Protein AF-A0A654TB26-F1 (afdb_monomer_lite)

Foldseek 3Di:
DQAQEAEAEDDADDDPVCQVVVCVVSVGHYDYWYFDDVLCRGVQLAKAHAHNQEIEGAQNRTDPVNSVVCCVRRVPYHHADPQLSNQSQSNWDYPNAEIEGALRNVVVCVVCVVVRHHYDHDHAVVVVVVSHDDNVVDDDPDD

pLDDT: mean 93.67, std 8.11, range [55.78, 98.81]

Radius of gyration: 14.26 Å; chains: 1; bounding box: 34×30×36 Å

Secondary structure (DSSP, 8-state):
--SS-EEEEESSSS-TTHHHHHHHHHTS-EEEEEB--GGG-SHHHHEEE-SSS-EEE-GGGB-HHHHHHHHHH-TT-EE--HHHHHTTTTS-EESSSEEEEETT-HHHHHHHHHTT-EEEEE--HHHHTTT--TGGG------

Structure (mmCIF, N/CA/C/O backbone):
data_AF-A0A654TB26-F1
#
_entry.id   AF-A0A654TB26-F1
#
loop_
_atom_site.group_PDB
_atom_site.id
_atom_site.type_symbol
_atom_site.label_atom_id
_atom_site.label_alt_id
_atom_site.label_comp_id
_atom_site.label_asym_id
_atom_site.label_entity_id
_atom_site.label_seq_id
_atom_site.pdbx_PDB_ins_code
_atom_site.Cartn_x
_atom_site.Cartn_y
_atom_site.Ca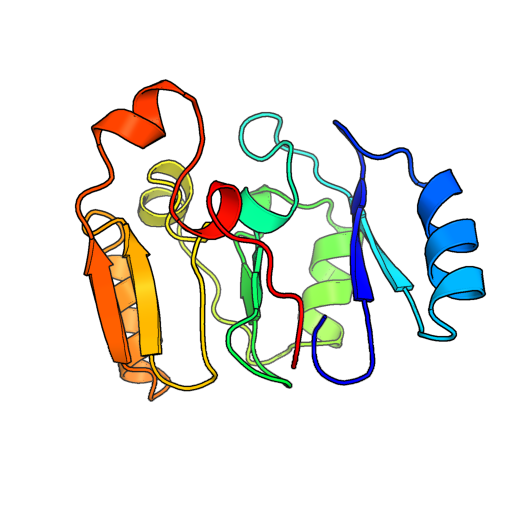rtn_z
_atom_site.occupancy
_atom_site.B_iso_or_equiv
_atom_site.auth_seq_id
_atom_site.auth_comp_id
_atom_site.auth_asym_id
_atom_site.auth_atom_id
_atom_site.pdbx_PDB_model_num
ATOM 1 N N . MET A 1 1 ? -7.027 -7.484 3.474 1.00 86.44 1 MET A N 1
ATOM 2 C CA . MET A 1 1 ? -6.616 -7.842 4.852 1.00 86.44 1 MET A CA 1
ATOM 3 C C . MET A 1 1 ? -5.122 -8.101 4.825 1.00 86.44 1 MET A C 1
ATOM 5 O O . MET A 1 1 ? -4.601 -8.200 3.727 1.00 86.44 1 MET A O 1
ATOM 9 N N . VAL A 1 2 ? -4.439 -8.144 5.967 1.00 89.69 2 VAL A N 1
ATOM 10 C CA . VAL A 1 2 ? -3.018 -8.533 6.045 1.00 89.69 2 VAL A CA 1
ATOM 11 C C . VAL A 1 2 ? -2.873 -9.497 7.213 1.00 89.69 2 VAL A C 1
ATOM 13 O O . VAL A 1 2 ? -2.858 -9.051 8.362 1.00 89.69 2 VAL A O 1
ATOM 16 N N . GLY A 1 3 ? -2.891 -10.804 6.952 1.00 89.62 3 GLY A N 1
ATOM 17 C CA . GLY A 1 3 ? -3.121 -11.797 7.998 1.00 89.62 3 GLY A CA 1
ATOM 18 C C . GLY A 1 3 ? -4.437 -11.513 8.737 1.00 89.62 3 GLY A C 1
ATOM 19 O O . GLY A 1 3 ? -5.458 -11.191 8.132 1.00 89.62 3 GLY A O 1
ATOM 20 N N . GLU A 1 4 ? -4.412 -11.532 10.069 1.00 91.56 4 GLU A N 1
ATOM 21 C CA . GLU A 1 4 ? -5.606 -11.386 10.921 1.00 91.56 4 GLU A CA 1
ATOM 22 C C . GLU A 1 4 ? -6.000 -9.924 11.226 1.00 91.56 4 GLU A C 1
ATOM 24 O O . GLU A 1 4 ? -6.506 -9.615 12.305 1.00 91.56 4 GLU A O 1
ATOM 29 N N . ARG A 1 5 ? -5.746 -8.977 10.311 1.00 94.81 5 ARG A N 1
ATOM 30 C CA . ARG A 1 5 ? -6.144 -7.565 10.490 1.00 94.81 5 ARG A CA 1
ATOM 31 C C . ARG A 1 5 ? -6.610 -6.894 9.206 1.00 94.81 5 ARG A C 1
ATOM 33 O O . ARG A 1 5 ? -6.217 -7.251 8.092 1.00 94.81 5 ARG A O 1
ATOM 40 N N . VAL A 1 6 ? -7.415 -5.851 9.372 1.00 96.69 6 VAL A N 1
ATOM 41 C CA . VAL A 1 6 ? -7.908 -5.009 8.279 1.00 96.69 6 VAL A CA 1
ATOM 42 C C . VAL A 1 6 ? -7.169 -3.675 8.301 1.00 96.69 6 VAL A C 1
ATOM 44 O O . VAL A 1 6 ? -7.172 -2.982 9.313 1.00 96.69 6 VAL A O 1
ATOM 47 N N . LEU A 1 7 ? -6.566 -3.292 7.177 1.00 97.88 7 LEU A N 1
ATOM 48 C CA . LEU A 1 7 ? -6.095 -1.925 6.953 1.00 97.88 7 LEU A CA 1
ATOM 49 C C . LEU A 1 7 ? -7.224 -1.143 6.273 1.00 97.88 7 LEU A C 1
ATOM 51 O O . LEU A 1 7 ? -7.731 -1.586 5.243 1.00 97.88 7 LEU A O 1
ATOM 55 N N . ALA A 1 8 ? -7.636 -0.016 6.849 1.00 98.00 8 ALA A N 1
ATOM 56 C CA . ALA A 1 8 ? -8.784 0.756 6.384 1.00 98.00 8 ALA A CA 1
ATOM 57 C C . ALA A 1 8 ? -8.412 2.229 6.183 1.00 98.00 8 ALA A C 1
ATOM 59 O O . ALA A 1 8 ? -8.026 2.920 7.127 1.00 98.00 8 ALA A O 1
ATOM 60 N N . GLY A 1 9 ? -8.520 2.707 4.941 1.00 98.12 9 GLY A N 1
ATOM 61 C CA . GLY A 1 9 ? -8.216 4.090 4.581 1.00 98.12 9 GLY A CA 1
ATOM 62 C C . GLY A 1 9 ? -9.407 5.020 4.798 1.00 98.12 9 GLY A C 1
ATOM 63 O O . GLY A 1 9 ? -10.526 4.665 4.434 1.00 98.12 9 GLY A O 1
ATOM 64 N N . TYR A 1 10 ? -9.162 6.221 5.320 1.00 98.44 10 TYR A N 1
ATOM 65 C CA . TYR A 1 10 ? -10.156 7.295 5.447 1.00 98.44 10 TYR A CA 1
ATOM 66 C C . TYR A 1 10 ? -9.573 8.651 5.019 1.00 98.44 10 TYR A C 1
ATOM 68 O O . TYR A 1 10 ? -8.376 8.763 4.768 1.00 98.44 10 TYR A O 1
ATOM 76 N N . GLY A 1 11 ? -10.425 9.677 4.912 1.00 97.44 11 GLY A N 1
ATOM 77 C CA . GLY A 1 11 ? -10.026 11.067 4.625 1.00 97.44 11 GLY A CA 1
ATOM 78 C C . GLY A 1 11 ? -10.721 11.659 3.397 1.00 97.44 11 GLY A C 1
ATOM 79 O O . GLY A 1 11 ? -11.158 12.806 3.429 1.00 97.44 11 GLY A O 1
ATOM 80 N N . PHE A 1 12 ? -10.916 10.851 2.348 1.00 96.69 12 PHE A N 1
ATOM 81 C CA . PHE A 1 12 ? -11.556 11.300 1.101 1.00 96.69 12 PHE A CA 1
ATOM 82 C C . PHE A 1 12 ? -12.885 10.611 0.787 1.00 96.69 12 PHE A C 1
ATOM 84 O O . PHE A 1 12 ? -13.835 11.275 0.379 1.00 96.69 12 PHE A O 1
ATOM 91 N N . ARG A 1 13 ? -12.950 9.279 0.915 1.00 96.25 13 ARG A N 1
ATOM 92 C CA . ARG A 1 13 ? -14.103 8.477 0.462 1.00 96.25 13 ARG A CA 1
ATOM 93 C C . ARG A 1 13 ? -14.823 7.797 1.616 1.00 96.25 13 ARG A C 1
ATOM 95 O O . ARG A 1 13 ? -16.006 8.044 1.821 1.00 96.25 13 ARG A O 1
ATOM 102 N N . THR A 1 14 ? -14.107 6.980 2.379 1.00 96.69 14 THR A N 1
ATOM 103 C CA . THR A 1 14 ? -14.645 6.323 3.574 1.00 96.69 14 THR A CA 1
ATOM 104 C C . THR A 1 14 ? -14.568 7.265 4.773 1.00 96.69 14 THR A C 1
ATOM 106 O O . THR A 1 14 ? -13.533 7.890 5.017 1.00 96.69 14 THR A O 1
ATOM 109 N N . ASP A 1 15 ? -15.664 7.356 5.528 1.00 96.88 15 ASP A N 1
ATOM 110 C CA . ASP A 1 15 ? -15.707 8.040 6.821 1.00 96.88 15 ASP A CA 1
ATOM 111 C C . ASP A 1 15 ? -15.118 7.130 7.907 1.00 96.88 15 ASP A C 1
ATOM 113 O O . ASP A 1 15 ? -15.481 5.956 8.002 1.00 96.88 15 ASP A O 1
ATOM 117 N N . GLN A 1 16 ? -14.243 7.673 8.755 1.00 97.25 16 GLN A N 1
ATOM 118 C CA . GLN A 1 16 ? -13.566 6.911 9.807 1.00 97.25 16 GLN A CA 1
ATOM 119 C C . GLN A 1 16 ? -14.545 6.190 10.750 1.00 97.25 16 GLN A C 1
ATOM 121 O O . GLN A 1 16 ? -14.226 5.124 11.275 1.00 97.25 16 GLN A O 1
ATOM 126 N N . ARG A 1 17 ? -15.760 6.722 10.948 1.00 96.88 17 ARG A N 1
ATOM 127 C CA . ARG A 1 17 ? -16.787 6.097 11.799 1.00 96.88 17 ARG A CA 1
ATOM 128 C C . ARG A 1 17 ? -17.197 4.707 11.308 1.00 96.88 17 ARG A C 1
ATOM 130 O O . ARG A 1 17 ? -17.495 3.849 12.134 1.00 96.88 17 ARG A O 1
ATOM 137 N N . ALA A 1 18 ? -17.128 4.451 9.999 1.00 97.00 18 ALA A N 1
ATOM 138 C CA . ALA A 1 18 ? -17.438 3.142 9.422 1.00 97.00 18 ALA A CA 1
ATOM 139 C C . ALA A 1 18 ? -16.458 2.044 9.877 1.00 97.00 18 ALA A C 1
ATOM 141 O O . ALA A 1 18 ? -16.786 0.861 9.841 1.00 97.00 18 ALA A O 1
ATOM 142 N N . HIS A 1 19 ? -15.255 2.405 10.337 1.00 97.69 19 HIS A N 1
ATOM 143 C CA . HIS A 1 19 ? -14.238 1.428 10.729 1.00 97.69 19 HIS A CA 1
ATOM 144 C C . HIS A 1 19 ? -14.637 0.636 11.980 1.00 97.69 19 HIS A C 1
ATOM 146 O O . HIS A 1 19 ? -14.324 -0.550 12.073 1.00 97.69 19 HIS A O 1
ATOM 152 N N . ALA A 1 20 ? -15.363 1.257 12.917 1.00 96.19 20 ALA A N 1
ATOM 153 C CA . ALA A 1 20 ? -15.883 0.563 14.095 1.00 96.19 20 ALA A CA 1
ATOM 154 C C . ALA A 1 20 ? -16.955 -0.471 13.713 1.00 96.19 20 ALA A C 1
ATOM 156 O O . ALA A 1 20 ? -16.973 -1.575 14.256 1.00 96.19 20 ALA A O 1
ATOM 157 N N . GLU A 1 21 ? -17.810 -0.138 12.742 1.00 96.88 21 GLU A N 1
ATOM 158 C CA . GLU A 1 21 ? -18.810 -1.065 12.205 1.00 96.88 21 GLU A CA 1
ATOM 159 C C . GLU A 1 21 ? -18.137 -2.245 11.492 1.00 96.88 21 GLU A C 1
ATOM 161 O O . GLU A 1 21 ? -18.475 -3.396 11.760 1.00 96.88 21 GLU A O 1
ATOM 166 N N . ILE A 1 22 ? -17.125 -1.978 10.658 1.00 94.88 22 ILE A N 1
ATOM 167 C CA . ILE A 1 22 ? -16.335 -3.016 9.976 1.00 94.88 22 ILE A CA 1
ATOM 168 C C . ILE A 1 22 ? -15.666 -3.954 10.990 1.00 94.88 22 ILE A C 1
ATOM 170 O O . ILE A 1 22 ? -15.737 -5.172 10.829 1.00 94.88 22 ILE A O 1
ATOM 174 N N . ALA A 1 23 ? -15.056 -3.410 12.049 1.00 95.69 23 ALA A N 1
ATOM 175 C CA . ALA A 1 23 ? -14.427 -4.212 13.098 1.00 95.69 23 ALA A CA 1
ATOM 176 C C . ALA A 1 23 ? -15.436 -5.144 13.786 1.00 95.69 23 ALA A C 1
ATOM 178 O O . ALA A 1 23 ? -15.150 -6.322 13.996 1.00 95.69 23 ALA A O 1
ATOM 179 N N . ALA A 1 24 ? -16.631 -4.635 14.100 1.00 95.62 24 ALA A N 1
ATOM 180 C CA . ALA A 1 24 ? -17.685 -5.416 14.739 1.00 95.62 24 ALA A CA 1
ATOM 181 C C . ALA A 1 24 ? -18.233 -6.525 13.827 1.00 95.62 24 ALA A C 1
ATOM 183 O O . ALA A 1 24 ? -18.466 -7.637 14.294 1.00 95.62 24 ALA A O 1
ATOM 184 N N . VAL A 1 25 ? -18.422 -6.238 12.534 1.00 95.25 25 VAL A N 1
ATOM 185 C CA . VAL A 1 25 ? -18.948 -7.206 11.557 1.00 95.25 25 VAL A CA 1
ATOM 186 C C . VAL A 1 25 ? -17.939 -8.313 11.258 1.00 95.25 25 VAL A C 1
ATOM 188 O O . VAL A 1 25 ? -18.322 -9.477 11.166 1.00 95.25 25 VAL A O 1
ATOM 191 N N . LEU A 1 26 ? -16.661 -7.965 11.101 1.00 93.19 26 LEU A N 1
ATOM 192 C CA . LEU A 1 26 ? -15.618 -8.927 10.737 1.00 93.19 26 LEU A CA 1
ATOM 193 C C . LEU A 1 26 ? -15.017 -9.653 11.946 1.00 93.19 26 LEU A C 1
ATOM 195 O O . LEU A 1 26 ? -14.388 -10.691 11.770 1.00 93.19 26 LEU A O 1
ATOM 199 N N . GLY A 1 27 ? -15.173 -9.114 13.159 1.00 95.12 27 GLY A N 1
ATOM 200 C CA . GLY A 1 27 ? -14.523 -9.651 14.358 1.00 95.12 27 GLY A CA 1
ATOM 201 C C . GLY A 1 27 ? -12.995 -9.531 14.328 1.00 95.12 27 GLY A C 1
ATOM 202 O O . GLY A 1 27 ? -12.313 -10.245 15.058 1.00 95.12 27 GLY A O 1
ATOM 203 N N . LEU A 1 28 ? -12.457 -8.643 13.484 1.00 94.81 28 LEU A N 1
ATOM 204 C CA . LEU A 1 28 ? -11.023 -8.437 13.281 1.00 94.81 28 LEU A CA 1
ATOM 205 C C . LEU A 1 28 ? -10.598 -7.028 13.713 1.00 94.81 28 LEU A C 1
ATOM 207 O O . LEU A 1 28 ? -11.371 -6.074 13.568 1.00 94.81 28 LEU A O 1
ATOM 211 N N . PRO A 1 29 ? -9.354 -6.857 14.192 1.00 95.75 29 PRO A N 1
ATOM 212 C CA . PRO A 1 29 ? -8.801 -5.536 14.449 1.00 95.75 29 PRO A CA 1
ATOM 213 C C . PRO A 1 29 ? -8.705 -4.718 13.153 1.00 95.75 29 PRO A C 1
ATOM 215 O O . PRO A 1 29 ? -8.209 -5.193 12.126 1.00 95.75 29 PRO A O 1
ATOM 218 N N . VAL A 1 30 ? -9.144 -3.458 13.226 1.00 97.75 30 VAL A N 1
ATOM 219 C CA . VAL A 1 30 ? -9.066 -2.486 12.127 1.00 97.75 30 VAL A CA 1
ATOM 220 C C . VAL A 1 30 ? -8.014 -1.424 12.441 1.00 97.75 30 VAL A C 1
ATOM 222 O O . VAL A 1 30 ? -8.092 -0.720 13.447 1.00 97.75 30 VAL A O 1
ATOM 225 N N . VAL A 1 31 ? -7.044 -1.282 11.543 1.00 97.75 31 VAL A N 1
ATOM 226 C CA . VAL A 1 31 ? -6.020 -0.235 11.542 1.00 97.75 31 VAL A CA 1
ATOM 227 C C . VAL A 1 31 ? -6.513 0.893 10.641 1.00 97.75 31 VAL A C 1
ATOM 229 O O . VAL A 1 31 ? -6.641 0.715 9.431 1.00 97.75 31 VAL A O 1
ATOM 232 N N . SER A 1 32 ? -6.810 2.049 11.231 1.00 98.31 32 SER A N 1
ATOM 233 C CA . SER A 1 32 ? -7.282 3.222 10.487 1.00 98.31 32 SER A CA 1
ATOM 234 C C . SER A 1 32 ? -6.103 4.028 9.951 1.00 98.31 32 SER A C 1
ATOM 236 O O . SER A 1 32 ? -5.253 4.444 10.729 1.00 98.31 32 SER A O 1
ATOM 238 N N . LEU A 1 33 ? -6.075 4.282 8.646 1.00 98.69 33 LEU A N 1
ATOM 239 C CA . LEU A 1 33 ? -4.997 4.990 7.960 1.00 98.69 33 LEU A CA 1
ATOM 240 C C . LEU A 1 33 ? -5.556 6.236 7.268 1.00 98.69 33 LEU A C 1
ATOM 242 O O . LEU A 1 33 ? -6.418 6.136 6.395 1.00 98.69 33 LEU A O 1
ATOM 246 N N . GLU A 1 34 ? -5.085 7.416 7.659 1.00 98.69 34 GLU A N 1
ATOM 247 C CA . GLU A 1 34 ? -5.527 8.675 7.057 1.00 98.69 34 GLU A CA 1
ATOM 248 C C . GLU A 1 34 ? -4.786 8.944 5.750 1.00 98.69 34 GLU A C 1
ATOM 250 O O . GLU A 1 34 ? -3.555 9.029 5.738 1.00 98.69 34 GLU A O 1
ATOM 255 N N . LEU A 1 35 ? -5.539 9.119 4.667 1.00 98.75 35 LEU A N 1
ATOM 256 C CA . LEU A 1 35 ? -5.033 9.557 3.373 1.00 98.75 35 LEU A CA 1
ATOM 257 C C . LEU A 1 35 ? -5.094 11.087 3.305 1.00 98.75 35 LEU A C 1
ATOM 259 O O . LEU A 1 35 ? -6.141 11.679 3.561 1.00 98.75 35 LEU A O 1
ATOM 263 N N . VAL A 1 36 ? -3.981 11.721 2.936 1.00 98.56 36 VAL A N 1
ATOM 264 C CA . VAL A 1 36 ? -3.834 13.192 2.912 1.00 98.56 36 VAL A CA 1
ATOM 265 C C . VAL A 1 36 ? -3.597 13.761 1.516 1.00 98.56 36 VAL A C 1
ATOM 267 O O . VAL A 1 36 ? -3.737 14.966 1.307 1.00 98.56 36 VAL A O 1
ATOM 270 N N . ASP A 1 37 ? -3.277 12.910 0.541 1.00 97.75 37 ASP A N 1
ATOM 271 C CA . ASP A 1 37 ? -3.078 13.313 -0.849 1.00 97.75 37 ASP A CA 1
ATOM 272 C C . ASP A 1 37 ? -4.301 12.935 -1.705 1.00 97.75 37 ASP A C 1
ATOM 274 O O . ASP A 1 37 ? -4.575 11.745 -1.884 1.00 97.75 37 ASP A O 1
ATOM 278 N N . PRO A 1 38 ? -5.031 13.908 -2.284 1.00 95.69 38 PRO A N 1
ATOM 279 C CA . PRO A 1 38 ? -6.260 13.643 -3.034 1.00 95.69 38 PRO A CA 1
ATOM 280 C C . PRO A 1 38 ? -6.038 12.846 -4.326 1.00 95.69 38 PRO A C 1
ATOM 282 O O . PRO A 1 38 ? -7.003 12.332 -4.891 1.00 95.69 38 PRO A O 1
ATOM 285 N N . ARG A 1 39 ? -4.794 12.720 -4.808 1.00 93.81 39 ARG A N 1
ATOM 286 C CA . ARG A 1 39 ? -4.459 11.825 -5.930 1.00 93.81 39 ARG A CA 1
ATOM 287 C C . ARG A 1 39 ? -4.633 10.356 -5.550 1.00 93.81 39 ARG A C 1
ATOM 289 O O . ARG A 1 39 ? -4.930 9.542 -6.417 1.00 93.81 39 ARG A O 1
ATOM 296 N N . PHE A 1 40 ? -4.504 10.051 -4.262 1.00 96.31 40 PHE A N 1
ATOM 297 C CA . PHE A 1 40 ? -4.604 8.718 -3.685 1.00 96.31 40 PHE A CA 1
ATOM 298 C C . PHE A 1 40 ? -5.843 8.603 -2.789 1.00 96.31 40 PHE A C 1
ATOM 300 O O . PHE A 1 40 ? -5.767 8.329 -1.595 1.00 96.31 40 PHE A O 1
ATOM 307 N N . TYR A 1 41 ? -7.014 8.868 -3.366 1.00 93.00 41 TYR A N 1
ATOM 308 C CA . TYR A 1 41 ? -8.280 8.989 -2.634 1.00 93.00 41 TYR A CA 1
ATOM 309 C C . TYR A 1 41 ? -8.878 7.647 -2.162 1.00 93.00 41 TYR A C 1
ATOM 311 O O . TYR A 1 41 ? -9.852 7.642 -1.405 1.00 93.00 41 TYR A O 1
ATOM 319 N N . HIS A 1 42 ? -8.314 6.519 -2.599 1.00 96.25 42 HIS A N 1
ATOM 320 C CA . HIS A 1 42 ? -8.599 5.181 -2.080 1.00 96.25 42 HIS A CA 1
ATOM 321 C C . HIS A 1 42 ? -7.314 4.529 -1.561 1.00 96.25 42 HIS A C 1
ATOM 323 O O . HIS A 1 42 ? -6.242 4.717 -2.138 1.00 96.25 42 HIS A O 1
ATOM 329 N N . LEU A 1 43 ? -7.423 3.714 -0.505 1.00 97.38 43 LEU A N 1
ATOM 330 C CA . LEU A 1 43 ? -6.265 3.052 0.108 1.00 97.38 43 LEU A CA 1
ATOM 331 C C . LEU A 1 43 ? -5.486 2.188 -0.892 1.00 97.38 43 LEU A C 1
ATOM 333 O O . LEU A 1 43 ? -4.262 2.220 -0.896 1.00 97.38 43 LEU A O 1
ATOM 337 N N . ASP A 1 44 ? -6.189 1.475 -1.770 1.00 96.00 44 ASP A N 1
ATOM 338 C CA . ASP A 1 44 ? -5.609 0.584 -2.782 1.00 96.00 44 ASP A CA 1
ATOM 339 C C . ASP A 1 44 ? -4.817 1.317 -3.875 1.00 96.00 44 ASP A C 1
ATOM 341 O O . ASP A 1 44 ? -4.183 0.682 -4.708 1.00 96.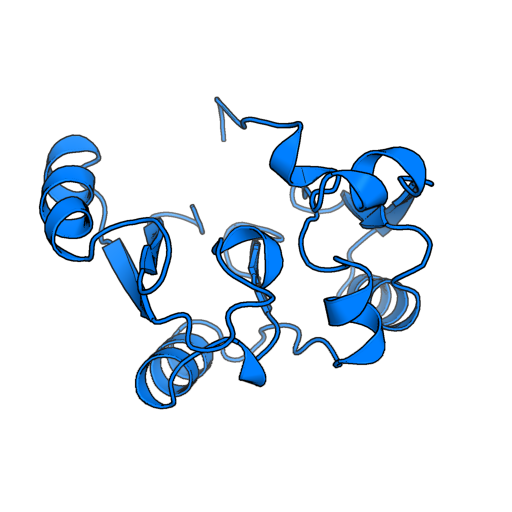00 44 ASP A O 1
ATOM 345 N N . THR A 1 45 ? -4.846 2.647 -3.914 1.00 95.00 45 THR A N 1
ATOM 346 C CA . THR A 1 45 ? -3.979 3.435 -4.803 1.00 95.00 45 THR A CA 1
ATOM 347 C C . THR A 1 45 ? -2.645 3.792 -4.142 1.00 95.00 45 THR A C 1
ATOM 349 O O . THR A 1 45 ? -1.689 4.118 -4.841 1.00 95.00 45 THR A O 1
ATOM 352 N N . ALA A 1 46 ? -2.564 3.706 -2.808 1.00 97.75 46 ALA A N 1
ATOM 353 C CA . ALA A 1 46 ? -1.412 4.101 -1.994 1.00 97.75 46 ALA A CA 1
ATOM 354 C C . ALA A 1 46 ? -0.800 2.962 -1.165 1.00 97.75 46 ALA A C 1
ATOM 356 O O . ALA A 1 46 ? 0.255 3.161 -0.558 1.00 97.75 46 ALA A O 1
ATOM 357 N N . LEU A 1 47 ? -1.440 1.794 -1.116 1.00 98.50 47 LEU A N 1
ATOM 358 C CA . LEU A 1 47 ? -0.971 0.622 -0.387 1.00 98.50 47 LEU A CA 1
ATOM 359 C C . LEU A 1 47 ? -1.398 -0.657 -1.110 1.00 98.50 47 LEU A C 1
ATOM 361 O O . LEU A 1 47 ? -2.575 -0.840 -1.418 1.00 98.50 47 LEU A O 1
ATOM 365 N N . ALA A 1 48 ? -0.438 -1.556 -1.306 1.00 98.12 48 ALA A N 1
ATOM 366 C CA . ALA A 1 48 ? -0.652 -2.916 -1.774 1.00 98.12 48 ALA A CA 1
ATOM 367 C C . ALA A 1 48 ? -0.331 -3.895 -0.644 1.00 98.12 48 ALA A C 1
ATOM 369 O O . ALA A 1 48 ? 0.709 -3.789 0.005 1.00 98.12 48 ALA A O 1
ATOM 370 N N . VAL A 1 49 ? -1.208 -4.870 -0.434 1.00 97.44 49 VAL A N 1
ATOM 371 C CA . VAL A 1 49 ? -0.887 -6.048 0.373 1.00 97.44 49 VAL A CA 1
ATOM 372 C C . VAL A 1 49 ? -0.236 -7.069 -0.547 1.00 97.44 49 VAL A C 1
ATOM 374 O O . VAL A 1 49 ? -0.793 -7.357 -1.606 1.00 97.44 49 VAL A O 1
ATOM 377 N N . LEU A 1 50 ? 0.938 -7.571 -0.167 1.00 97.62 50 LEU A N 1
ATOM 378 C CA . LEU A 1 50 ? 1.692 -8.529 -0.972 1.00 97.62 50 LEU A CA 1
ATOM 379 C C . LEU A 1 50 ? 1.502 -9.959 -0.468 1.00 97.62 50 LEU A C 1
ATOM 381 O O . LEU A 1 50 ? 1.334 -10.861 -1.279 1.00 97.62 50 LEU A O 1
ATOM 385 N N . ASP A 1 51 ? 1.468 -10.151 0.846 1.00 95.62 51 ASP A N 1
ATOM 386 C CA . ASP A 1 51 ? 1.154 -11.416 1.513 1.00 95.62 51 ASP A CA 1
ATOM 387 C C . ASP A 1 51 ? 0.587 -11.132 2.927 1.00 95.62 51 ASP A C 1
ATOM 389 O O . ASP A 1 51 ? 0.212 -9.998 3.243 1.00 95.62 51 ASP A O 1
ATOM 393 N N . ASP A 1 52 ? 0.525 -12.142 3.798 1.00 93.69 52 ASP A N 1
ATOM 394 C CA . ASP A 1 52 ? 0.001 -12.022 5.168 1.00 93.69 52 ASP A CA 1
ATOM 395 C C . ASP A 1 52 ? 0.811 -11.111 6.110 1.00 93.69 52 ASP A C 1
ATOM 397 O O . ASP A 1 52 ? 0.348 -10.756 7.205 1.00 93.69 52 ASP A O 1
ATOM 401 N N . HIS A 1 53 ? 2.029 -10.738 5.730 1.00 94.75 53 HIS A N 1
ATOM 402 C CA . HIS A 1 53 ? 2.997 -10.029 6.568 1.00 94.75 53 HIS A CA 1
ATOM 403 C C . HIS A 1 53 ? 3.631 -8.820 5.874 1.00 94.75 53 HIS A C 1
ATOM 405 O O . HIS A 1 53 ? 4.116 -7.915 6.553 1.00 94.75 53 HIS A O 1
ATOM 411 N N . THR A 1 54 ? 3.581 -8.768 4.549 1.00 96.75 54 THR A N 1
ATOM 412 C CA . THR A 1 54 ? 4.315 -7.817 3.726 1.00 96.75 54 THR A CA 1
ATOM 413 C C . THR A 1 54 ? 3.352 -6.893 2.997 1.00 96.75 54 THR A C 1
ATOM 415 O O . THR A 1 54 ? 2.416 -7.318 2.315 1.00 96.75 54 THR A O 1
ATOM 418 N N . ILE A 1 55 ? 3.617 -5.593 3.100 1.00 98.50 55 ILE A N 1
ATOM 419 C CA . ILE A 1 55 ? 2.925 -4.560 2.330 1.00 98.50 55 ILE A CA 1
ATOM 420 C C . ILE A 1 55 ? 3.928 -3.745 1.514 1.00 98.50 55 ILE A C 1
ATOM 422 O O . ILE A 1 55 ? 5.110 -3.655 1.847 1.00 98.50 55 ILE A O 1
ATOM 426 N N . ALA A 1 56 ? 3.425 -3.082 0.481 1.00 98.69 56 ALA A N 1
ATOM 427 C CA . ALA A 1 56 ? 4.089 -1.963 -0.165 1.00 98.69 56 ALA A CA 1
ATOM 428 C C . ALA A 1 56 ? 3.229 -0.710 -0.007 1.00 98.69 56 ALA A C 1
ATOM 430 O O . ALA A 1 56 ? 2.003 -0.797 -0.079 1.00 98.69 56 ALA A O 1
ATOM 431 N N . TYR A 1 57 ? 3.832 0.461 0.196 1.00 98.81 57 TYR A N 1
ATOM 432 C CA . TYR A 1 57 ? 3.067 1.706 0.306 1.00 98.81 57 TYR A CA 1
ATOM 433 C C . TYR A 1 57 ? 3.860 2.940 -0.133 1.00 98.81 57 TYR A C 1
ATOM 435 O O . TYR A 1 57 ? 5.089 2.920 -0.213 1.00 98.81 57 TYR A O 1
ATOM 443 N N . TYR A 1 58 ? 3.137 4.025 -0.427 1.00 98.75 58 TYR A N 1
ATOM 444 C CA . TYR A 1 58 ? 3.694 5.337 -0.765 1.00 98.75 58 TYR A CA 1
ATOM 445 C C . TYR A 1 58 ? 3.511 6.304 0.420 1.00 98.75 58 TYR A C 1
ATOM 447 O O . TYR A 1 58 ? 2.414 6.837 0.595 1.00 98.75 58 TYR A O 1
ATOM 455 N N . PRO A 1 59 ? 4.550 6.562 1.244 1.00 98.69 59 PRO A N 1
ATOM 456 C CA . PRO A 1 59 ? 4.408 7.329 2.484 1.00 98.69 59 PRO A CA 1
ATOM 457 C C . PRO A 1 59 ? 3.766 8.717 2.328 1.00 98.69 59 PRO A C 1
ATOM 459 O O . PRO A 1 59 ? 2.900 9.035 3.140 1.00 98.69 59 PRO A O 1
ATOM 462 N N . PRO A 1 60 ? 4.086 9.527 1.294 1.00 98.62 60 PRO A N 1
ATOM 463 C CA . PRO A 1 60 ? 3.488 10.855 1.134 1.00 98.62 60 PRO A CA 1
ATOM 464 C C . PRO A 1 60 ? 1.964 10.873 0.933 1.00 98.62 60 PRO A C 1
ATOM 466 O O . PRO A 1 60 ? 1.370 11.941 1.048 1.00 98.62 60 PRO A O 1
ATOM 469 N N . ALA A 1 61 ? 1.321 9.732 0.653 1.00 98.50 61 ALA A N 1
ATOM 470 C CA . ALA A 1 61 ? -0.140 9.647 0.615 1.00 98.50 61 ALA A CA 1
ATOM 471 C C . ALA A 1 61 ? -0.790 9.621 2.009 1.00 98.50 61 ALA A C 1
ATOM 473 O O . ALA A 1 61 ? -1.997 9.839 2.103 1.00 98.50 61 ALA A O 1
ATOM 474 N N . PHE A 1 62 ? -0.024 9.376 3.075 1.00 98.81 62 PHE A N 1
ATOM 475 C CA . PHE A 1 62 ? -0.523 9.155 4.434 1.00 98.81 62 PHE A CA 1
ATOM 476 C C . PHE A 1 62 ? -0.152 10.292 5.391 1.00 98.81 62 PHE A C 1
ATOM 478 O O . PHE A 1 62 ? 0.906 10.911 5.249 1.00 98.81 62 PHE A O 1
ATOM 485 N N . SER A 1 63 ? -0.984 10.543 6.408 1.00 98.75 63 SER A N 1
ATOM 486 C CA . SER A 1 63 ? -0.624 11.461 7.500 1.00 98.75 63 SER A CA 1
ATOM 487 C C . SER A 1 63 ? 0.568 10.935 8.308 1.00 98.75 63 SER A C 1
ATOM 489 O O . SER A 1 63 ? 0.852 9.737 8.301 1.00 98.75 63 SER A O 1
ATOM 491 N N . THR A 1 64 ? 1.273 11.809 9.035 1.00 98.56 64 THR A N 1
ATOM 492 C CA . THR A 1 64 ? 2.448 11.415 9.837 1.00 98.56 64 THR A CA 1
ATOM 493 C C . THR A 1 64 ? 2.129 10.283 10.814 1.00 98.56 64 THR A C 1
ATOM 495 O O . THR A 1 64 ? 2.874 9.311 10.884 1.00 98.56 64 THR A O 1
ATOM 498 N N . ALA A 1 65 ? 0.985 10.355 11.501 1.00 98.50 65 ALA A N 1
ATOM 499 C CA . ALA A 1 65 ? 0.555 9.312 12.430 1.00 98.50 65 ALA A CA 1
ATOM 500 C C . ALA A 1 65 ? 0.310 7.968 11.718 1.00 98.50 65 ALA A C 1
ATOM 502 O O . ALA A 1 65 ? 0.708 6.917 12.217 1.00 98.50 65 ALA A O 1
ATOM 503 N N . ALA A 1 66 ? -0.293 7.990 10.524 1.00 98.56 66 ALA A N 1
ATOM 504 C CA . ALA A 1 66 ? -0.483 6.783 9.725 1.00 98.56 66 ALA A CA 1
ATOM 505 C C . ALA A 1 66 ? 0.855 6.208 9.220 1.00 98.56 66 ALA A C 1
ATOM 507 O O . ALA A 1 66 ? 1.026 4.992 9.207 1.00 98.56 66 ALA A O 1
ATOM 508 N N . GLN A 1 67 ? 1.829 7.054 8.866 1.00 98.62 67 GLN A N 1
ATOM 509 C CA . GLN A 1 67 ? 3.178 6.610 8.492 1.00 98.62 67 GLN A CA 1
ATOM 510 C C . GLN A 1 67 ? 3.918 5.947 9.664 1.00 98.62 67 GLN A C 1
ATOM 512 O O . GLN A 1 67 ? 4.545 4.908 9.469 1.00 98.62 67 GLN A O 1
ATOM 517 N N . GLU A 1 68 ? 3.829 6.513 10.870 1.00 98.38 68 GLU A N 1
ATOM 518 C CA . GLU A 1 68 ? 4.394 5.928 12.096 1.00 98.38 68 GLU A CA 1
ATOM 519 C C . GLU A 1 68 ? 3.745 4.580 12.430 1.00 98.38 68 GLU A C 1
ATOM 521 O O . GLU A 1 68 ? 4.428 3.621 12.787 1.00 98.38 68 GLU A O 1
ATOM 526 N N . GLN A 1 69 ? 2.425 4.476 12.270 1.00 98.12 69 GLN A N 1
ATOM 527 C CA . GLN A 1 69 ? 1.707 3.229 12.504 1.00 98.12 69 GLN A CA 1
ATOM 528 C C . GLN A 1 69 ? 2.089 2.149 11.484 1.00 98.12 69 GLN A C 1
ATOM 530 O O . GLN A 1 69 ? 2.303 0.999 11.863 1.00 98.12 69 GLN A O 1
ATOM 535 N N . LEU A 1 70 ? 2.208 2.511 10.202 1.00 98.31 70 LEU A N 1
ATOM 536 C CA . LEU A 1 70 ? 2.640 1.592 9.148 1.00 98.31 70 LEU A CA 1
ATOM 537 C C . LEU A 1 70 ? 4.073 1.108 9.373 1.00 98.31 70 LEU A C 1
ATOM 539 O O . LEU A 1 70 ? 4.307 -0.092 9.289 1.00 98.31 70 LEU A O 1
ATOM 543 N N . SER A 1 71 ? 5.009 1.999 9.713 1.00 97.38 71 SER A N 1
ATOM 544 C CA . SER A 1 71 ? 6.407 1.614 9.943 1.00 97.38 71 SER A CA 1
ATOM 545 C C . SER A 1 71 ? 6.588 0.751 11.194 1.00 97.38 71 SER A C 1
ATOM 547 O O . SER A 1 71 ? 7.419 -0.153 11.197 1.00 97.38 71 SER A O 1
ATOM 549 N N . ALA A 1 72 ? 5.785 0.977 12.239 1.00 97.62 72 ALA A N 1
ATOM 550 C CA . ALA A 1 72 ? 5.797 0.145 13.439 1.00 97.62 72 ALA A CA 1
ATOM 551 C C . ALA A 1 72 ? 5.200 -1.252 13.201 1.00 97.62 72 ALA A C 1
ATOM 553 O O . ALA A 1 72 ? 5.695 -2.232 13.755 1.00 97.62 72 ALA A O 1
ATOM 554 N N . LEU A 1 73 ? 4.130 -1.351 12.405 1.00 97.19 73 LEU A N 1
ATOM 555 C CA . LEU A 1 73 ? 3.460 -2.623 12.112 1.00 97.19 73 LEU A CA 1
ATOM 556 C C . LEU A 1 73 ? 4.174 -3.439 11.028 1.00 97.19 73 LEU A C 1
ATOM 558 O O . LEU A 1 73 ? 4.131 -4.666 11.075 1.00 97.19 73 LEU A O 1
ATOM 562 N N . PHE A 1 74 ? 4.805 -2.765 10.067 1.00 97.69 74 PHE A N 1
ATOM 563 C CA . PHE A 1 74 ? 5.425 -3.361 8.886 1.00 97.69 74 PHE A CA 1
ATOM 564 C C . PHE A 1 74 ? 6.828 -2.766 8.664 1.00 97.69 74 PHE A C 1
ATOM 566 O O . PHE A 1 74 ? 7.032 -1.996 7.722 1.00 97.69 74 PHE A O 1
ATOM 573 N N . PRO A 1 75 ? 7.811 -3.095 9.523 1.00 96.69 75 PRO A N 1
ATOM 574 C CA . PRO A 1 75 ? 9.165 -2.542 9.424 1.00 96.69 75 PRO A CA 1
ATOM 575 C C . PRO A 1 75 ? 9.878 -2.918 8.116 1.00 96.69 75 PRO A C 1
ATOM 577 O O . PRO A 1 75 ? 10.721 -2.160 7.642 1.00 96.69 75 PRO A O 1
ATOM 580 N N . ASP A 1 76 ? 9.497 -4.047 7.514 1.00 95.44 76 ASP A N 1
ATOM 581 C CA . ASP A 1 76 ? 10.055 -4.563 6.260 1.00 95.44 76 ASP A CA 1
ATOM 582 C C . ASP A 1 76 ? 9.218 -4.173 5.025 1.00 95.44 76 ASP A C 1
ATOM 584 O O . ASP A 1 76 ? 9.397 -4.722 3.937 1.00 95.44 76 ASP A O 1
ATOM 588 N N . ALA A 1 77 ? 8.277 -3.232 5.174 1.00 98.19 77 ALA A N 1
ATOM 589 C CA . ALA A 1 77 ? 7.432 -2.783 4.075 1.00 98.19 77 ALA A CA 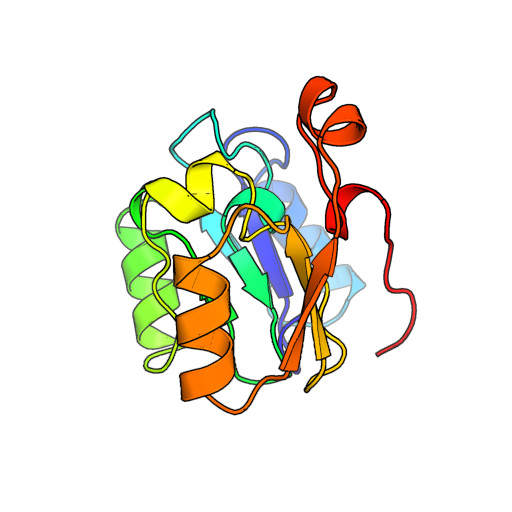1
ATOM 590 C C . ALA A 1 77 ? 8.247 -2.197 2.911 1.00 98.19 77 ALA A C 1
ATOM 592 O O . ALA A 1 77 ? 9.186 -1.416 3.094 1.00 98.19 77 ALA A O 1
ATOM 593 N N . ILE A 1 78 ? 7.815 -2.492 1.684 1.00 98.69 78 ILE A N 1
ATOM 594 C CA . ILE A 1 78 ? 8.407 -1.896 0.486 1.00 98.69 78 ILE A CA 1
ATOM 595 C C . ILE A 1 78 ? 7.918 -0.450 0.355 1.00 98.69 78 ILE A C 1
ATOM 597 O O . ILE A 1 78 ? 6.742 -0.185 0.095 1.00 98.69 78 ILE A O 1
ATOM 601 N N . VAL A 1 79 ? 8.839 0.502 0.497 1.00 98.56 79 VAL A N 1
ATOM 602 C CA . VAL A 1 79 ? 8.556 1.926 0.292 1.00 98.56 79 VAL A CA 1
ATOM 603 C C . VAL A 1 79 ? 8.677 2.265 -1.191 1.00 98.56 79 VAL A C 1
ATOM 605 O O . VAL A 1 79 ? 9.765 2.227 -1.771 1.00 98.56 79 VAL A O 1
ATOM 608 N N . VAL A 1 80 ? 7.551 2.616 -1.806 1.00 98.50 80 VAL A N 1
ATOM 609 C CA . VAL A 1 80 ? 7.462 2.915 -3.239 1.00 98.50 80 VAL A CA 1
ATOM 610 C C . VAL A 1 80 ? 7.759 4.392 -3.495 1.00 98.50 80 VAL A C 1
ATOM 612 O O . VAL A 1 80 ? 7.363 5.264 -2.725 1.00 98.50 80 VAL A O 1
ATOM 615 N N . GLY A 1 81 ? 8.477 4.694 -4.578 1.00 98.06 81 GLY A N 1
ATOM 616 C CA . GLY A 1 81 ? 8.792 6.066 -4.980 1.00 98.06 81 GLY A CA 1
ATOM 617 C C . GLY A 1 81 ? 7.655 6.751 -5.747 1.00 98.06 81 GLY A C 1
ATOM 618 O O . GLY A 1 81 ? 6.792 6.101 -6.334 1.00 98.06 81 GLY A O 1
ATOM 619 N N . SER A 1 82 ? 7.685 8.086 -5.815 1.00 98.06 82 SER A N 1
ATOM 620 C CA . SER A 1 82 ? 6.638 8.883 -6.481 1.00 98.06 82 SER A CA 1
ATOM 621 C C . SER A 1 82 ? 6.418 8.513 -7.953 1.00 98.06 82 SER A C 1
ATOM 623 O O . SER A 1 82 ? 5.286 8.550 -8.422 1.00 98.06 82 SER A O 1
ATOM 625 N N . ALA A 1 83 ? 7.482 8.157 -8.685 1.00 97.56 83 ALA A N 1
ATOM 626 C CA . ALA A 1 83 ? 7.387 7.801 -10.102 1.00 97.56 83 ALA A CA 1
ATOM 627 C C . ALA A 1 83 ? 6.479 6.581 -10.328 1.00 97.56 83 ALA A C 1
ATOM 629 O O . ALA A 1 83 ? 5.603 6.624 -11.188 1.00 97.56 83 ALA A O 1
ATOM 630 N N . ASP A 1 84 ? 6.640 5.538 -9.511 1.00 98.00 84 ASP A N 1
ATOM 631 C CA . ASP A 1 84 ? 5.829 4.322 -9.584 1.00 98.00 84 ASP A CA 1
ATOM 632 C C . ASP A 1 84 ? 4.437 4.529 -8.967 1.00 98.00 84 ASP A C 1
ATOM 634 O O . ASP A 1 84 ? 3.440 4.018 -9.479 1.00 98.00 84 ASP A O 1
ATOM 638 N N . ALA A 1 85 ? 4.334 5.325 -7.897 1.00 97.06 85 ALA A N 1
ATOM 639 C CA . ALA A 1 85 ? 3.050 5.637 -7.274 1.00 97.06 85 ALA A CA 1
ATOM 640 C C . ALA A 1 85 ? 2.116 6.403 -8.232 1.00 97.06 85 ALA A C 1
ATOM 642 O O . ALA A 1 85 ? 0.933 6.084 -8.326 1.00 97.06 85 ALA A O 1
ATOM 643 N N . PHE A 1 86 ? 2.636 7.370 -8.999 1.00 95.06 86 PHE A N 1
ATOM 644 C CA . PHE A 1 86 ? 1.827 8.180 -9.926 1.00 95.06 86 PHE A CA 1
ATOM 645 C C . PHE A 1 86 ? 1.338 7.422 -11.161 1.00 95.06 86 PHE A C 1
ATOM 647 O O . PHE A 1 86 ? 0.381 7.860 -11.796 1.00 95.06 86 PHE A O 1
ATOM 654 N N . VAL A 1 87 ? 1.943 6.280 -11.485 1.00 93.94 87 VAL A N 1
ATOM 655 C CA . VAL A 1 87 ? 1.437 5.362 -12.517 1.00 93.94 87 VAL A CA 1
ATOM 656 C C . VAL A 1 87 ? 0.555 4.255 -11.925 1.00 93.94 87 VAL A C 1
ATOM 658 O O . VAL A 1 87 ? 0.330 3.238 -12.573 1.00 93.94 87 VAL A O 1
ATOM 661 N N . PHE A 1 88 ? 0.049 4.453 -10.699 1.00 92.88 88 PHE A N 1
ATOM 662 C CA . PHE A 1 88 ? -0.772 3.503 -9.940 1.00 92.88 88 PHE A CA 1
ATOM 663 C C . PHE A 1 88 ? -0.085 2.156 -9.677 1.00 92.88 88 PHE A C 1
ATOM 665 O O . PHE A 1 88 ? -0.749 1.124 -9.600 1.00 92.88 88 PHE A O 1
ATOM 672 N N . GLY A 1 89 ? 1.239 2.151 -9.489 1.00 96.06 89 GLY A N 1
ATOM 673 C CA . GLY A 1 89 ? 2.006 0.931 -9.216 1.00 96.06 89 GLY A CA 1
ATOM 674 C C . GLY A 1 89 ? 1.507 0.141 -8.003 1.00 96.06 89 GLY A C 1
ATOM 675 O O . GLY A 1 89 ? 1.539 -1.083 -8.020 1.00 96.06 89 GLY A O 1
ATOM 676 N N . LEU A 1 90 ? 0.983 0.834 -6.987 1.00 97.25 90 LEU A N 1
ATOM 677 C CA . LEU A 1 90 ? 0.423 0.236 -5.769 1.00 97.25 90 LEU A CA 1
ATOM 678 C C . LEU A 1 90 ? -1.015 -0.268 -5.927 1.00 97.25 90 LEU A C 1
ATOM 680 O O . LEU A 1 90 ? -1.500 -0.989 -5.062 1.00 97.25 90 LEU A O 1
ATOM 684 N N . ASN A 1 91 ? -1.683 0.038 -7.043 1.00 95.12 91 ASN A N 1
ATOM 685 C CA . ASN A 1 91 ? -2.977 -0.549 -7.379 1.00 95.12 91 ASN A CA 1
ATOM 686 C C . ASN A 1 91 ? -2.794 -1.932 -8.015 1.00 95.12 91 ASN A C 1
ATOM 688 O O . ASN A 1 91 ? -3.185 -2.187 -9.159 1.00 95.12 91 ASN A O 1
ATOM 692 N N . ALA A 1 92 ? -2.138 -2.794 -7.246 1.00 94.81 92 ALA A N 1
ATOM 693 C CA . ALA A 1 92 ? -1.693 -4.121 -7.616 1.00 94.81 92 ALA A CA 1
ATOM 694 C C . ALA A 1 92 ? -2.510 -5.202 -6.898 1.00 94.81 92 ALA A C 1
ATOM 696 O O . ALA A 1 92 ? -3.144 -4.964 -5.866 1.00 94.81 92 ALA A O 1
ATOM 697 N N . VAL A 1 93 ? -2.477 -6.406 -7.457 1.00 94.62 93 VAL A N 1
ATOM 698 C CA . VAL A 1 93 ? -3.050 -7.616 -6.858 1.00 94.62 93 VAL A CA 1
ATOM 699 C C . VAL A 1 93 ? -1.920 -8.611 -6.647 1.00 94.62 93 VAL A C 1
ATOM 701 O O . VAL A 1 93 ? -1.092 -8.774 -7.538 1.00 94.62 93 VAL A O 1
ATOM 704 N N . SER A 1 94 ? -1.891 -9.263 -5.490 1.00 96.31 94 SER A N 1
ATOM 705 C CA . SER A 1 94 ? -0.901 -10.286 -5.156 1.00 96.31 94 SER A CA 1
ATOM 706 C C . SER A 1 94 ? -1.596 -11.571 -4.724 1.00 96.31 94 SER A C 1
ATOM 708 O O . SER A 1 94 ? -2.641 -11.496 -4.083 1.00 96.31 94 SER A O 1
ATOM 710 N N . ASP A 1 95 ? -1.011 -12.722 -5.056 1.00 94.50 95 ASP A N 1
ATOM 711 C CA . ASP A 1 95 ? -1.398 -14.046 -4.540 1.00 94.50 95 ASP A CA 1
ATOM 712 C C . ASP A 1 95 ? -0.408 -14.592 -3.486 1.00 94.50 95 ASP A C 1
ATOM 714 O O . ASP A 1 95 ? -0.404 -15.783 -3.180 1.00 94.50 95 ASP A O 1
ATOM 718 N N . GLY A 1 96 ? 0.468 -13.730 -2.959 1.00 95.38 96 GLY A N 1
ATOM 719 C CA . GLY A 1 96 ? 1.547 -14.103 -2.040 1.00 95.38 96 GLY A CA 1
ATOM 720 C C . GLY A 1 96 ? 2.890 -14.377 -2.722 1.00 95.38 96 GLY A C 1
ATOM 721 O O . GLY A 1 96 ? 3.908 -14.451 -2.039 1.00 95.38 96 GLY A O 1
ATOM 722 N N . LEU A 1 97 ? 2.926 -14.486 -4.055 1.00 97.06 97 LEU A N 1
ATOM 723 C CA . LEU A 1 97 ? 4.164 -14.608 -4.829 1.00 97.06 97 LEU A CA 1
ATOM 724 C C . LEU A 1 97 ? 4.116 -13.757 -6.100 1.00 97.06 97 L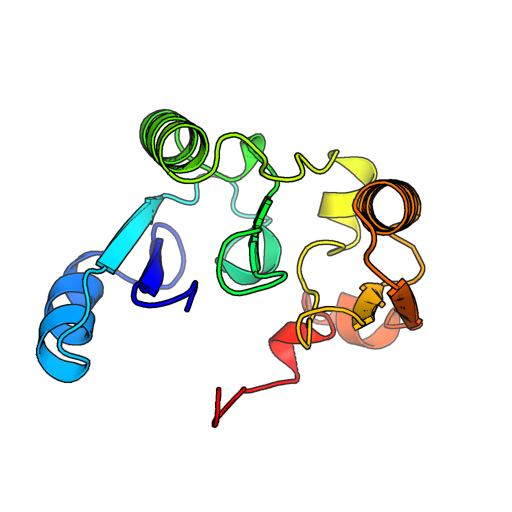EU A C 1
ATOM 726 O O . LEU A 1 97 ? 4.996 -12.931 -6.329 1.00 97.06 97 LEU A O 1
ATOM 730 N N . ASN A 1 98 ? 3.096 -13.953 -6.926 1.00 98.06 98 ASN A N 1
ATOM 731 C CA . ASN A 1 98 ? 2.875 -13.235 -8.169 1.00 98.06 98 ASN A CA 1
ATOM 732 C C . ASN A 1 98 ? 2.162 -11.917 -7.887 1.00 98.06 98 ASN A C 1
ATOM 734 O O . ASN A 1 98 ? 1.068 -11.897 -7.325 1.00 98.06 98 ASN A O 1
ATOM 738 N N . VAL A 1 99 ? 2.746 -10.813 -8.347 1.00 98.19 99 VAL A N 1
ATOM 739 C CA . VAL A 1 99 ? 2.191 -9.473 -8.139 1.00 98.19 99 VAL A CA 1
ATOM 740 C C . VAL A 1 99 ? 1.837 -8.859 -9.481 1.00 98.19 99 VAL A C 1
ATOM 742 O O . VAL A 1 99 ? 2.713 -8.476 -10.251 1.00 98.19 99 VAL A O 1
ATOM 745 N N . VAL A 1 100 ? 0.546 -8.757 -9.777 1.00 97.38 100 VAL A N 1
ATOM 746 C CA . VAL A 1 100 ? 0.030 -8.147 -11.005 1.00 97.38 100 VAL A CA 1
ATOM 747 C C . VAL A 1 100 ? -0.076 -6.637 -10.813 1.00 97.38 100 VAL A C 1
ATOM 749 O O . VAL A 1 100 ? -0.817 -6.164 -9.950 1.00 97.38 100 VAL A O 1
ATOM 752 N N . LEU A 1 101 ? 0.652 -5.876 -11.629 1.00 96.25 101 LEU A N 1
ATOM 753 C CA . LEU A 1 101 ? 0.789 -4.422 -11.503 1.00 96.25 101 LEU A CA 1
ATOM 754 C C . LEU A 1 101 ? 0.908 -3.728 -12.875 1.00 96.25 101 LEU A C 1
ATOM 756 O O . LEU A 1 101 ? 1.223 -4.387 -13.871 1.00 96.25 101 LEU A O 1
ATOM 760 N N . PRO A 1 102 ? 0.705 -2.398 -12.959 1.00 94.19 102 PRO A N 1
ATOM 761 C CA . PRO A 1 102 ? 0.989 -1.640 -14.176 1.00 94.19 102 PRO A CA 1
ATOM 762 C C . PRO A 1 102 ? 2.422 -1.834 -14.675 1.00 94.19 102 PRO A C 1
ATOM 764 O O . PRO A 1 102 ? 3.381 -1.636 -13.930 1.00 94.19 102 PRO A O 1
ATOM 767 N N . VAL A 1 103 ? 2.584 -2.116 -15.970 1.00 94.50 103 VAL A N 1
ATOM 768 C CA . VAL A 1 103 ? 3.906 -2.295 -16.606 1.00 94.50 103 VAL A CA 1
ATOM 769 C C . VAL A 1 103 ? 4.812 -1.057 -16.494 1.00 94.50 103 VAL A C 1
ATOM 771 O O . VAL A 1 103 ? 6.034 -1.166 -16.561 1.00 94.50 103 VAL A O 1
ATOM 774 N N . ALA A 1 104 ? 4.224 0.124 -16.281 1.00 94.50 104 ALA A N 1
ATOM 775 C CA . ALA A 1 104 ? 4.945 1.380 -16.101 1.00 94.50 104 ALA A CA 1
ATOM 776 C C . ALA A 1 104 ? 5.645 1.510 -14.731 1.00 94.50 104 ALA A C 1
ATOM 778 O O . ALA A 1 104 ? 6.562 2.320 -14.607 1.00 94.50 104 ALA A O 1
ATOM 779 N N . ALA A 1 105 ? 5.248 0.730 -13.717 1.00 96.62 105 ALA A N 1
ATOM 780 C CA . ALA A 1 105 ? 5.789 0.792 -12.354 1.00 96.62 105 ALA A CA 1
ATOM 781 C C . ALA A 1 105 ? 7.113 0.011 -12.224 1.00 96.62 105 ALA A C 1
ATOM 783 O O . ALA A 1 105 ? 7.235 -0.958 -11.470 1.00 96.62 105 ALA A O 1
ATOM 784 N N . MET A 1 106 ? 8.105 0.393 -13.030 1.00 97.75 106 MET A N 1
ATOM 785 C CA . MET A 1 106 ? 9.362 -0.342 -13.184 1.00 97.75 106 MET A CA 1
ATOM 786 C C . MET A 1 106 ? 10.207 -0.390 -11.908 1.00 97.75 106 MET A C 1
ATOM 788 O O . MET A 1 106 ? 10.853 -1.409 -11.651 1.00 97.75 106 MET A O 1
ATOM 792 N N . GLY A 1 107 ? 10.232 0.693 -11.125 1.00 98.31 107 GLY A N 1
ATOM 793 C CA . GLY A 1 107 ? 11.006 0.741 -9.885 1.00 98.31 107 GLY A CA 1
ATOM 794 C C . GLY A 1 107 ? 10.402 -0.190 -8.841 1.00 98.31 107 GLY A C 1
ATOM 795 O O . GLY A 1 107 ? 11.110 -1.019 -8.267 1.00 98.31 107 GLY A O 1
ATOM 796 N N . PHE A 1 108 ? 9.078 -0.146 -8.698 1.00 98.50 108 PHE A N 1
ATOM 797 C CA . PHE A 1 108 ? 8.349 -1.047 -7.813 1.00 98.50 108 PHE A CA 1
ATOM 798 C C . PHE A 1 108 ? 8.502 -2.516 -8.235 1.00 98.50 108 PHE A C 1
ATOM 800 O O . PHE A 1 108 ? 8.797 -3.366 -7.399 1.00 98.50 108 PHE A O 1
ATOM 807 N N . ALA A 1 109 ? 8.431 -2.823 -9.535 1.00 98.50 109 ALA A N 1
ATOM 808 C CA . ALA A 1 109 ? 8.693 -4.174 -10.038 1.00 98.50 109 ALA A CA 1
ATOM 809 C C . ALA A 1 109 ? 10.105 -4.680 -9.679 1.00 98.50 109 ALA A C 1
ATOM 811 O O . ALA A 1 109 ? 10.284 -5.855 -9.362 1.00 98.50 109 ALA A O 1
ATOM 812 N N . ALA A 1 110 ? 11.121 -3.812 -9.704 1.00 98.62 110 ALA A N 1
ATOM 813 C CA . ALA A 1 110 ? 12.470 -4.186 -9.287 1.00 98.62 110 ALA A CA 1
ATOM 814 C C . ALA A 1 110 ? 12.558 -4.462 -7.775 1.00 98.62 110 ALA A C 1
ATOM 816 O O . ALA A 1 110 ? 13.203 -5.432 -7.378 1.00 98.62 110 ALA A O 1
ATOM 817 N N . GLN A 1 111 ? 11.885 -3.656 -6.946 1.00 98.69 111 GLN A N 1
ATOM 818 C CA . GLN A 1 111 ? 11.798 -3.877 -5.497 1.00 98.69 111 GLN A CA 1
ATOM 819 C C . GLN A 1 111 ? 11.106 -5.206 -5.169 1.00 98.69 111 GLN A C 1
ATOM 821 O O . GLN A 1 111 ? 11.609 -5.961 -4.342 1.00 98.69 111 GLN A O 1
ATOM 826 N N . LEU A 1 112 ? 10.008 -5.524 -5.864 1.00 98.62 112 LEU A N 1
ATOM 827 C CA . LEU A 1 112 ? 9.285 -6.790 -5.718 1.00 98.62 112 LEU A CA 1
ATOM 828 C C . LEU A 1 112 ? 10.193 -7.998 -5.982 1.00 98.62 112 LEU A C 1
ATOM 830 O O . LEU A 1 112 ? 10.284 -8.882 -5.135 1.00 98.62 112 LEU A O 1
ATOM 834 N N . ARG A 1 113 ? 10.944 -7.994 -7.093 1.00 98.56 113 ARG A N 1
ATOM 835 C CA . ARG A 1 113 ? 11.914 -9.068 -7.392 1.00 98.56 113 ARG A CA 1
ATOM 836 C C . ARG A 1 113 ? 12.990 -9.194 -6.326 1.00 98.56 113 ARG A C 1
ATOM 838 O O . ARG A 1 113 ? 13.347 -10.302 -5.944 1.00 98.56 113 ARG A O 1
ATOM 845 N N . ALA A 1 114 ? 13.520 -8.067 -5.853 1.00 98.38 114 ALA A N 1
ATOM 846 C CA . ALA A 1 114 ? 14.542 -8.065 -4.810 1.00 98.38 114 ALA A CA 1
ATOM 847 C C . ALA A 1 114 ? 14.021 -8.642 -3.481 1.00 98.38 114 ALA A C 1
ATOM 849 O O . ALA A 1 114 ? 14.795 -9.240 -2.739 1.00 98.38 114 ALA A O 1
ATOM 850 N N . ALA A 1 115 ? 12.723 -8.494 -3.213 1.00 97.69 115 ALA A N 1
ATOM 851 C CA . ALA A 1 115 ? 12.039 -9.058 -2.054 1.00 97.69 115 ALA A CA 1
ATOM 852 C C . ALA A 1 115 ? 11.543 -10.507 -2.261 1.00 97.69 115 ALA A C 1
ATOM 854 O O . ALA A 1 115 ? 10.989 -11.087 -1.334 1.00 97.69 115 ALA A O 1
ATOM 855 N N . GLY A 1 116 ? 11.766 -11.111 -3.436 1.00 98.00 116 GLY A N 1
ATOM 856 C CA . GLY A 1 116 ? 11.401 -12.505 -3.724 1.00 98.00 116 GLY A CA 1
ATOM 857 C C . GLY A 1 116 ? 10.014 -12.712 -4.342 1.00 98.00 116 GLY A C 1
ATOM 858 O O . GLY A 1 116 ? 9.595 -13.856 -4.488 1.00 98.00 116 GLY A O 1
ATOM 859 N N . PHE A 1 117 ? 9.324 -11.638 -4.731 1.00 98.56 117 PHE A N 1
ATOM 860 C CA . PHE A 1 117 ? 8.063 -11.702 -5.473 1.00 98.56 117 PHE A CA 1
ATOM 861 C C . PHE A 1 117 ? 8.292 -11.745 -6.991 1.00 98.56 117 PHE A C 1
ATOM 863 O O . PHE A 1 117 ? 9.304 -11.264 -7.507 1.00 98.56 117 PHE A O 1
ATOM 870 N N . GLU A 1 118 ? 7.297 -12.238 -7.724 1.00 98.38 118 GLU A N 1
ATOM 871 C CA . GLU A 1 118 ? 7.276 -12.338 -9.183 1.00 98.38 118 GLU A CA 1
ATOM 872 C C . GLU A 1 118 ? 6.342 -11.270 -9.789 1.00 98.38 118 GLU A C 1
ATOM 874 O O . GLU A 1 118 ? 5.126 -11.464 -9.863 1.00 98.38 118 GLU A O 1
ATOM 879 N N . PRO A 1 119 ? 6.854 -10.100 -10.224 1.00 98.25 119 PRO A N 1
ATOM 880 C CA . PRO A 1 119 ? 6.010 -9.059 -10.801 1.00 98.25 119 PRO A CA 1
ATOM 881 C C . PRO A 1 119 ? 5.530 -9.426 -12.212 1.00 98.25 119 PRO A C 1
ATOM 883 O O . PRO A 1 119 ? 6.329 -9.656 -13.126 1.00 98.25 119 PRO A O 1
ATOM 886 N N . VAL A 1 120 ? 4.218 -9.358 -12.415 1.00 97.44 120 VAL A N 1
ATOM 887 C CA . VAL A 1 120 ? 3.525 -9.568 -13.688 1.00 97.44 120 VAL A CA 1
ATOM 888 C C . VAL A 1 120 ? 3.019 -8.220 -14.204 1.00 97.44 120 VAL A C 1
ATOM 890 O O . VAL A 1 120 ? 1.974 -7.718 -13.791 1.00 97.44 120 VAL A O 1
ATOM 893 N N . GLY A 1 121 ? 3.788 -7.605 -15.103 1.00 95.06 121 GLY A N 1
ATOM 894 C CA . GLY A 1 121 ? 3.447 -6.307 -15.687 1.00 95.06 121 GLY A CA 1
ATOM 895 C C . GLY A 1 121 ? 2.311 -6.402 -16.708 1.00 95.06 121 GLY A C 1
ATOM 896 O O . GLY A 1 121 ? 2.396 -7.183 -17.654 1.00 95.06 121 GLY A O 1
ATOM 897 N N . VAL A 1 122 ? 1.282 -5.567 -16.552 1.00 92.38 122 VAL A N 1
ATOM 898 C CA . VAL A 1 122 ? 0.127 -5.483 -17.463 1.00 92.38 122 VAL A CA 1
ATOM 899 C C . VAL A 1 122 ? -0.021 -4.058 -18.002 1.00 92.38 122 VAL A C 1
ATOM 901 O O . VAL A 1 122 ? 0.155 -3.083 -17.267 1.00 92.38 122 VAL A O 1
ATOM 904 N N . ASP A 1 123 ? -0.340 -3.922 -19.291 1.00 88.50 123 ASP A N 1
ATOM 905 C CA . ASP A 1 123 ? -0.728 -2.632 -19.869 1.00 88.50 123 ASP A CA 1
ATOM 906 C C . ASP A 1 123 ? -2.178 -2.304 -19.487 1.00 88.50 123 ASP A C 1
ATOM 908 O O . ASP A 1 123 ? -3.118 -3.000 -19.869 1.00 88.50 123 ASP A O 1
ATOM 912 N N . LEU A 1 124 ? -2.340 -1.243 -18.698 1.00 81.88 124 LEU A N 1
ATOM 913 C CA . LEU A 1 124 ? -3.617 -0.779 -18.146 1.00 81.88 124 LEU A CA 1
ATOM 914 C C . LEU A 1 124 ? -3.878 0.684 -18.519 1.00 81.88 124 LEU A C 1
ATOM 916 O O . LEU A 1 124 ? -4.643 1.380 -17.852 1.00 81.88 124 LEU A O 1
ATOM 920 N N . SER A 1 125 ? -3.227 1.164 -19.580 1.00 80.81 125 SER A N 1
ATOM 921 C CA . SER A 1 125 ? -3.286 2.558 -20.030 1.00 80.81 125 SER A CA 1
ATOM 922 C C . SER A 1 125 ? -4.712 3.070 -20.285 1.00 80.81 125 SER A C 1
ATOM 924 O O . SER A 1 125 ? -4.992 4.245 -20.048 1.00 80.81 125 SER A O 1
ATOM 926 N N . GLU A 1 126 ? -5.643 2.206 -20.696 1.00 82.81 126 GLU A N 1
ATOM 927 C CA . GLU A 1 126 ? -7.051 2.578 -20.889 1.00 82.81 126 GLU A CA 1
ATOM 928 C C . GLU A 1 126 ? -7.843 2.674 -19.573 1.00 82.81 126 GLU A C 1
ATOM 930 O O . GLU A 1 126 ? -8.672 3.571 -19.429 1.00 82.81 126 GLU A O 1
ATOM 935 N N . LEU A 1 127 ? -7.556 1.822 -18.582 1.00 75.88 127 LEU A N 1
ATOM 936 C CA . LEU A 1 127 ? -8.169 1.907 -17.245 1.00 75.88 127 LEU A CA 1
ATOM 937 C C . LEU A 1 127 ? -7.660 3.126 -16.469 1.00 75.88 127 LEU A C 1
ATOM 93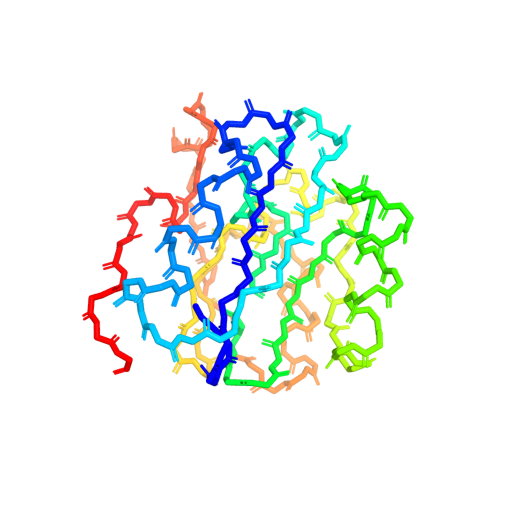9 O O . LEU A 1 127 ? -8.430 3.786 -15.766 1.00 75.88 127 LEU A O 1
ATOM 943 N N . LEU A 1 128 ? -6.394 3.488 -16.689 1.00 73.56 128 LEU A N 1
ATOM 944 C CA . LEU A 1 128 ? -5.765 4.664 -16.102 1.00 73.56 128 LEU A CA 1
ATOM 945 C C . LEU A 1 128 ? -6.540 5.956 -16.404 1.00 73.56 128 LEU A C 1
ATOM 947 O O . LEU A 1 128 ? -6.637 6.832 -15.546 1.00 73.56 128 LEU A O 1
ATOM 951 N N . LYS A 1 129 ? -7.155 6.067 -17.590 1.00 80.19 129 LYS A N 1
ATOM 952 C CA . LYS A 1 129 ? -7.990 7.223 -17.969 1.00 80.19 129 LYS A CA 1
ATOM 953 C C . LYS A 1 129 ? -9.205 7.402 -17.052 1.00 80.19 129 LYS A C 1
ATOM 955 O O . LYS A 1 129 ? -9.687 8.521 -16.901 1.00 80.19 129 LYS A O 1
ATOM 960 N N . GLY A 1 130 ? -9.687 6.318 -16.444 1.00 72.81 130 GLY A N 1
ATOM 961 C CA . GLY A 1 130 ? -10.753 6.319 -15.441 1.00 72.81 130 GLY A CA 1
ATOM 962 C C . GLY A 1 130 ? -10.265 6.503 -13.999 1.00 72.81 130 GLY A C 1
ATOM 963 O O . GLY A 1 130 ? -11.091 6.554 -13.093 1.00 72.81 130 GLY A O 1
ATOM 964 N N . GLY A 1 131 ? -8.950 6.609 -13.773 1.00 68.62 131 GLY A N 1
ATOM 965 C CA . GLY A 1 131 ? -8.355 6.781 -12.446 1.00 68.62 131 GLY A CA 1
ATOM 966 C C . GLY A 1 131 ? -8.238 5.495 -11.623 1.00 68.62 131 GLY A C 1
ATOM 967 O O . GLY A 1 131 ? -8.260 5.583 -10.396 1.00 68.62 131 GLY A O 1
ATOM 968 N N . GLY A 1 132 ? -8.140 4.329 -12.274 1.00 67.44 132 GLY A N 1
ATOM 969 C CA . GLY A 1 132 ? -7.969 3.024 -11.625 1.00 67.44 132 GLY A CA 1
ATOM 970 C C . GLY A 1 132 ? -7.049 2.076 -12.406 1.00 67.44 132 GLY A C 1
ATOM 971 O O . GLY A 1 132 ? -6.645 2.366 -13.531 1.00 67.44 132 GLY A O 1
ATOM 972 N N . SER A 1 133 ? -6.704 0.942 -11.797 1.00 76.38 133 SER A N 1
ATOM 973 C CA . SER A 1 133 ? -5.816 -0.094 -12.352 1.00 76.38 133 SER A CA 1
ATOM 974 C C . SER A 1 133 ? -6.318 -1.496 -11.919 1.00 76.38 133 SER A C 1
ATOM 976 O O . SER A 1 133 ? -7.526 -1.673 -11.735 1.00 76.38 133 SER A O 1
ATOM 978 N N . VAL A 1 134 ? -5.450 -2.516 -11.830 1.00 75.88 134 VAL A N 1
ATOM 979 C CA . VAL A 1 134 ? -5.802 -3.932 -11.606 1.00 75.88 134 VAL A CA 1
ATOM 980 C C . VAL A 1 134 ? -6.677 -4.103 -10.373 1.00 75.88 134 VAL A C 1
ATOM 982 O O . VAL A 1 134 ? -7.747 -4.701 -10.476 1.00 75.88 134 VAL A O 1
ATOM 985 N N . LYS A 1 135 ? -6.262 -3.563 -9.218 1.00 75.00 135 LYS A N 1
ATOM 986 C CA . LYS A 1 135 ? -6.982 -3.799 -7.958 1.00 75.00 135 LYS 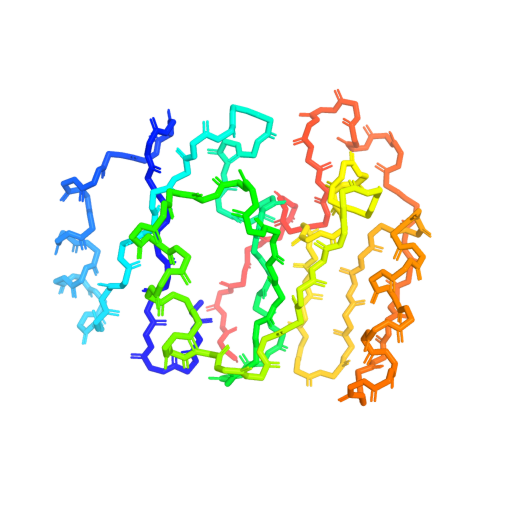A CA 1
ATOM 987 C C . LYS A 1 135 ? -8.389 -3.214 -7.996 1.00 75.00 135 LYS A C 1
ATOM 989 O O . LYS A 1 135 ? -9.316 -3.873 -7.536 1.00 75.00 135 LYS A O 1
ATOM 994 N N . CYS A 1 136 ? -8.580 -2.062 -8.643 1.00 73.12 136 CYS A N 1
ATOM 995 C CA . CYS A 1 136 ? -9.907 -1.470 -8.828 1.00 73.12 136 CYS A CA 1
ATOM 996 C C . CYS A 1 136 ? -10.865 -2.342 -9.668 1.00 73.12 136 CYS A C 1
ATOM 998 O O . CYS A 1 136 ? -12.076 -2.142 -9.602 1.00 73.12 136 CYS A O 1
ATOM 1000 N N . CYS A 1 137 ? -10.350 -3.300 -10.447 1.00 73.88 137 CYS A N 1
ATOM 1001 C CA . CYS A 1 137 ? -11.139 -4.224 -11.269 1.00 73.88 137 CYS A CA 1
ATOM 1002 C C . CYS A 1 137 ? -11.347 -5.600 -10.613 1.00 73.88 137 CYS A C 1
ATOM 1004 O O . CYS A 1 137 ? -11.940 -6.487 -11.226 1.00 73.88 137 CYS A O 1
ATOM 1006 N N . THR A 1 138 ? -10.852 -5.802 -9.391 1.00 76.81 138 THR A N 1
ATOM 1007 C CA . THR A 1 138 ? -10.867 -7.102 -8.712 1.00 76.81 138 THR A CA 1
ATOM 1008 C C . THR A 1 138 ? -11.425 -6.978 -7.302 1.00 76.81 138 THR A C 1
ATOM 1010 O O . THR A 1 138 ? -11.079 -6.057 -6.567 1.00 76.81 138 THR A O 1
ATOM 1013 N N . LEU A 1 139 ? -12.244 -7.947 -6.898 1.00 81.00 139 LEU A N 1
ATOM 1014 C CA . LEU A 1 139 ? -12.625 -8.142 -5.506 1.00 81.00 139 LEU A CA 1
ATOM 1015 C C . LEU A 1 139 ? -12.260 -9.566 -5.111 1.00 81.00 139 LEU A C 1
ATOM 1017 O O . LEU A 1 139 ? -12.794 -10.532 -5.652 1.00 81.00 139 LEU A O 1
ATOM 1021 N N . GLU A 1 140 ? -11.336 -9.675 -4.171 1.00 75.12 140 GLU A N 1
ATOM 1022 C CA . GLU A 1 140 ? -10.962 -10.943 -3.569 1.00 75.12 140 GLU A CA 1
ATOM 1023 C C . GLU A 1 140 ? -12.049 -11.349 -2.569 1.00 75.12 140 GLU A C 1
ATOM 1025 O O . GLU A 1 140 ? -12.374 -10.595 -1.651 1.00 75.12 140 GLU A O 1
ATOM 1030 N N . ILE A 1 141 ? -12.662 -12.510 -2.803 1.00 85.44 141 ILE A N 1
ATOM 1031 C CA . ILE A 1 141 ? -13.777 -13.039 -1.999 1.00 85.44 141 ILE A CA 1
ATOM 1032 C C . ILE A 1 141 ? -13.362 -14.223 -1.117 1.00 85.44 141 ILE A C 1
ATOM 1034 O O . ILE A 1 141 ? -14.142 -14.659 -0.269 1.00 85.44 141 ILE A O 1
ATOM 1038 N N . HIS A 1 142 ? -12.143 -14.729 -1.307 1.00 70.44 142 HIS A N 1
ATOM 1039 C CA . HIS A 1 142 ? -11.553 -15.838 -0.567 1.00 70.44 142 HIS A CA 1
ATOM 1040 C C . HIS A 1 142 ? -10.081 -15.519 -0.284 1.00 70.44 142 HIS A C 1
ATOM 1042 O O . HIS A 1 142 ? -9.451 -14.972 -1.188 1.00 70.44 142 HIS A O 1
ATOM 1048 N N . PRO A 1 143 ? -9.576 -15.830 0.923 1.00 55.78 143 PRO A N 1
ATOM 1049 C CA . PRO A 1 143 ? -8.147 -15.788 1.215 1.00 55.78 143 PRO A CA 1
ATOM 1050 C C . PRO A 1 143 ? -7.385 -16.912 0.499 1.00 55.78 143 PRO A C 1
ATOM 1052 O O . PRO A 1 143 ? -8.030 -17.924 0.120 1.00 55.78 143 PRO A O 1
#

Organism: Mycobacterium tuberculosis (NCBI:txid1773)

Sequence (143 aa):
MVGERVLAGYGFRTDQRAHAEIAAVLGLPVVSLELVDPRFYHLDTALAVLDDHTIAYYPPAFSTAAQEQLSALFPDAIVVGSADAFVFGLNAVSDGLNVVLPVAAMGFAAQLRAAGFEPVGVDLSELLKGGGSVKCCTLEIHP